Protein AF-D3D670-F1 (afdb_monomer)

Mean predicted aligned error: 2.84 Å

Solvent-accessible surface area (backbone atoms only — not comparable to full-atom values): 4053 Å² total; per-residue (Å²): 97,55,76,68,56,50,54,53,50,53,53,49,46,58,49,40,52,57,49,45,58,50,40,53,51,50,46,52,52,42,54,52,51,48,67,70,33,77,85,41,66,70,58,38,53,54,47,50,56,50,41,53,52,41,52,54,51,39,55,55,45,49,53,52,38,53,55,50,49,53,51,61,76,76,76

Sequence (75 aa):
MTSGELRAARKELSRLERALEKLERQESELHTALAEAATDHRRILALNTELQAVTAQKDSTEEQWLTLASRIEGS

Nearest PDB structures (foldseek):
  2h94-assembly1_A  TM=9.147E-01  e=3.378E-01  Homo sapiens
  7w1m-assembly1_A  TM=9.380E-01  e=8.293E-01  Homo sapiens
  6jqa-assembly1_D  TM=9.454E-01  e=1.005E+00  Onion yellows phytoplasma OY-W
  6ixg-assembly2_B  TM=5.267E-01  e=2.314E+00  Homo sapiens

Foldseek 3Di:
DDPVVLVVLVVVLVVLVVLLVVLVVVLVVLVVQLVVCVPPPVSNVVSVVVNVVSVVVNVVSVVVNVVSVVVSVVD

Radius of gyration: 16.94 Å; Cα contacts (8 Å, |Δi|>4): 39; chains: 1; bounding box: 35×14×48 Å

Structure (mmCIF, N/CA/C/O backbone):
data_AF-D3D670-F1
#
_entry.id   AF-D3D670-F1
#
loop_
_atom_site.group_PDB
_atom_site.id
_atom_site.type_symbol
_atom_site.label_atom_id
_atom_site.label_alt_id
_atom_site.label_comp_id
_atom_site.label_asym_id
_atom_site.label_entity_id
_atom_site.label_seq_id
_atom_site.pdbx_PDB_ins_code
_atom_site.Cartn_x
_atom_site.Cartn_y
_atom_site.Cartn_z
_atom_site.occupancy
_atom_site.B_iso_or_equiv
_atom_site.auth_seq_id
_atom_site.auth_comp_id
_atom_site.auth_asym_id
_atom_site.auth_atom_id
_atom_site.pdbx_PDB_model_num
ATOM 1 N N . MET A 1 1 ? -12.014 3.243 25.362 1.00 85.06 1 MET A N 1
ATOM 2 C CA . MET A 1 1 ? -12.900 3.897 24.351 1.00 85.06 1 MET A CA 1
ATOM 3 C C . MET A 1 1 ? -14.369 3.560 24.619 1.00 85.06 1 MET A C 1
ATOM 5 O O . MET A 1 1 ? -14.640 2.583 25.306 1.00 85.06 1 MET A O 1
ATOM 9 N N . THR A 1 2 ? -15.336 4.319 24.092 1.00 94.00 2 THR A N 1
ATOM 10 C CA . THR A 1 2 ? -16.753 3.896 24.094 1.00 94.00 2 THR A CA 1
ATOM 11 C C . THR A 1 2 ? -16.988 2.744 23.106 1.00 94.00 2 THR A C 1
ATOM 13 O O . THR A 1 2 ? -16.211 2.522 22.177 1.00 94.00 2 THR A O 1
ATOM 16 N N . SER A 1 3 ? -18.101 2.013 23.255 1.00 93.50 3 SER A N 1
ATOM 17 C CA . SER A 1 3 ? -18.458 0.914 22.338 1.00 93.50 3 SER A CA 1
ATOM 18 C C . SER A 1 3 ? -18.594 1.372 20.875 1.00 93.50 3 SER A C 1
ATOM 20 O O . SER A 1 3 ? -18.199 0.652 19.956 1.00 93.50 3 SER A O 1
ATOM 22 N N . GLY A 1 4 ? -19.123 2.581 20.647 1.00 96.00 4 GLY A N 1
ATOM 23 C CA . GLY A 1 4 ? -19.256 3.167 19.310 1.00 96.00 4 GLY A CA 1
ATOM 24 C C . GLY A 1 4 ? -17.904 3.511 18.6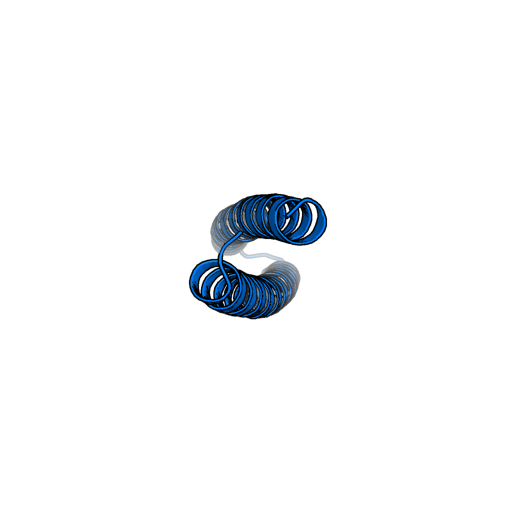84 1.00 96.00 4 GLY A C 1
ATOM 25 O O . GLY A 1 4 ? -17.646 3.138 17.540 1.00 96.00 4 GLY A O 1
ATOM 26 N N . GLU A 1 5 ? -17.018 4.143 19.455 1.00 96.19 5 GLU A N 1
ATOM 27 C CA . GLU A 1 5 ? -15.654 4.473 19.022 1.00 96.19 5 GLU A CA 1
ATOM 28 C C . GLU A 1 5 ? -14.836 3.217 18.709 1.00 96.19 5 GLU A C 1
ATOM 30 O O . GLU A 1 5 ? -14.143 3.178 17.696 1.00 96.19 5 GLU A O 1
ATOM 35 N N . LEU A 1 6 ? -14.963 2.153 19.511 1.00 96.62 6 LEU A N 1
ATOM 36 C CA . LEU A 1 6 ? -14.261 0.889 19.266 1.00 96.62 6 LEU A CA 1
ATOM 37 C C . LEU A 1 6 ? -14.705 0.224 17.954 1.00 96.62 6 LEU A C 1
ATOM 39 O O . LEU A 1 6 ? -13.878 -0.294 17.205 1.00 96.62 6 LEU A O 1
ATOM 43 N N . ARG A 1 7 ? -16.007 0.246 17.643 1.00 96.62 7 ARG A N 1
ATOM 44 C CA . ARG A 1 7 ? -16.527 -0.285 16.370 1.00 96.62 7 ARG A CA 1
ATOM 45 C C . ARG A 1 7 ? -16.032 0.526 15.176 1.00 96.62 7 ARG A C 1
ATOM 47 O O . ARG A 1 7 ? -15.647 -0.063 14.167 1.00 96.62 7 ARG A O 1
ATOM 54 N N . ALA A 1 8 ? -16.035 1.853 15.289 1.00 97.88 8 ALA A N 1
ATOM 55 C CA . ALA A 1 8 ? -15.521 2.735 14.247 1.00 97.88 8 ALA A CA 1
ATOM 56 C C . ALA A 1 8 ? -14.019 2.508 14.012 1.00 97.88 8 ALA A C 1
ATOM 58 O O . ALA A 1 8 ? -13.607 2.329 12.870 1.00 97.88 8 ALA A O 1
ATOM 59 N N . ALA A 1 9 ? -13.228 2.412 15.084 1.00 97.44 9 ALA A N 1
ATOM 60 C CA . ALA A 1 9 ? -11.794 2.153 15.009 1.00 97.44 9 ALA A CA 1
ATOM 61 C C . ALA A 1 9 ? -11.477 0.795 14.367 1.00 97.44 9 ALA A C 1
ATOM 63 O O . ALA A 1 9 ? -10.635 0.720 13.481 1.00 97.44 9 ALA A O 1
ATOM 64 N N . ARG A 1 10 ? -12.202 -0.273 14.725 1.00 97.50 10 ARG A N 1
ATOM 65 C CA . ARG A 1 10 ? -12.037 -1.590 14.080 1.00 97.50 10 ARG A CA 1
ATOM 66 C C . ARG A 1 10 ? -12.366 -1.556 12.588 1.00 97.50 10 ARG A C 1
ATOM 68 O O . ARG A 1 10 ? -11.672 -2.179 11.794 1.00 97.50 10 ARG A O 1
ATOM 75 N N . LYS A 1 11 ? -13.411 -0.818 12.198 1.00 98.44 11 LYS A N 1
ATOM 76 C CA . LYS A 1 11 ? -13.768 -0.637 10.785 1.00 98.44 11 LYS A CA 1
ATOM 77 C C . LYS A 1 11 ? -12.674 0.106 10.017 1.00 98.44 11 LYS A C 1
ATOM 79 O O . LYS A 1 11 ? -12.397 -0.258 8.877 1.00 98.44 11 LYS A O 1
ATOM 84 N N . GLU A 1 12 ? -12.084 1.130 10.624 1.00 98.50 12 GLU A N 1
ATOM 85 C CA . GLU A 1 12 ? -10.983 1.875 10.015 1.00 98.50 12 GLU A CA 1
ATOM 86 C C . GLU A 1 12 ? -9.719 1.015 9.898 1.00 98.50 12 GLU A C 1
ATOM 88 O O . GLU A 1 12 ? -9.101 0.995 8.839 1.00 98.50 12 GLU A O 1
ATOM 93 N N . LEU A 1 13 ? -9.409 0.197 10.907 1.00 98.31 13 LEU A N 1
ATOM 94 C CA . LEU A 1 13 ? -8.307 -0.765 10.845 1.00 98.31 13 LEU A CA 1
ATOM 95 C C . LEU A 1 13 ? -8.457 -1.717 9.644 1.00 98.31 13 LEU A C 1
ATOM 97 O O . LEU A 1 13 ? -7.554 -1.818 8.817 1.00 98.31 13 LEU A O 1
ATOM 101 N N . SER A 1 14 ? -9.647 -2.301 9.452 1.00 98.62 14 SER A N 1
ATOM 102 C CA . SER A 1 14 ? -9.935 -3.146 8.281 1.00 98.62 14 SER A CA 1
ATOM 103 C C . SER A 1 14 ? -9.911 -2.403 6.943 1.00 98.62 14 SER A C 1
ATOM 105 O O . SER A 1 14 ? -9.752 -3.021 5.889 1.00 98.62 14 SER A O 1
ATOM 107 N N . ARG A 1 15 ? -10.116 -1.082 6.936 1.00 98.69 15 ARG A N 1
ATOM 108 C CA . ARG A 1 15 ? -9.967 -0.263 5.726 1.00 98.69 15 ARG A CA 1
ATOM 109 C C . ARG A 1 15 ? -8.489 -0.070 5.391 1.00 98.69 15 ARG A C 1
ATOM 111 O O . ARG A 1 15 ? -8.137 -0.186 4.219 1.00 98.69 15 ARG A O 1
ATOM 118 N N . LEU A 1 16 ? -7.660 0.200 6.398 1.00 98.75 16 LEU A N 1
ATOM 119 C CA . LEU A 1 16 ? -6.213 0.352 6.255 1.00 98.75 16 LEU A CA 1
ATOM 120 C C . LEU A 1 16 ? -5.560 -0.955 5.781 1.00 98.75 16 LEU A C 1
ATOM 122 O O . LEU A 1 16 ? -4.765 -0.916 4.850 1.00 98.75 16 LEU A O 1
ATOM 126 N N . GLU A 1 17 ? -5.986 -2.112 6.298 1.00 98.69 17 GLU A N 1
ATOM 127 C CA . GLU A 1 17 ? -5.534 -3.438 5.826 1.00 98.69 17 GLU A CA 1
ATOM 128 C C . GLU A 1 17 ? -5.779 -3.627 4.324 1.00 98.69 17 GLU A C 1
ATOM 130 O O . GLU A 1 17 ? -4.866 -3.926 3.559 1.00 98.69 17 GLU A O 1
ATOM 135 N N . ARG A 1 18 ? -7.005 -3.358 3.858 1.00 98.75 18 ARG A N 1
ATOM 136 C CA . ARG A 1 18 ? -7.343 -3.458 2.426 1.00 98.75 18 ARG A CA 1
ATOM 137 C C . ARG A 1 18 ? -6.568 -2.463 1.565 1.00 98.75 18 ARG A C 1
ATOM 139 O O . ARG A 1 18 ? -6.340 -2.723 0.382 1.00 98.75 18 ARG A O 1
ATOM 146 N N . ALA A 1 19 ? -6.236 -1.296 2.118 1.00 98.69 19 ALA A N 1
ATOM 147 C CA . ALA A 1 19 ? -5.421 -0.307 1.428 1.00 98.69 19 ALA A CA 1
ATOM 148 C C . ALA A 1 19 ? -3.978 -0.805 1.275 1.00 98.69 19 ALA A C 1
ATOM 150 O O . ALA A 1 19 ? -3.454 -0.742 0.165 1.00 98.69 19 ALA A O 1
ATOM 151 N N . LEU A 1 20 ? -3.389 -1.373 2.333 1.00 98.75 20 LEU A N 1
ATOM 152 C CA . LEU A 1 20 ? -2.068 -2.007 2.295 1.00 98.75 20 LEU A CA 1
ATOM 153 C C . LEU A 1 20 ? -2.016 -3.135 1.260 1.00 98.75 20 LEU A C 1
ATOM 155 O O . LEU A 1 20 ? -1.180 -3.080 0.366 1.00 98.75 20 LEU A O 1
ATOM 159 N N . GLU A 1 21 ? -2.976 -4.066 1.268 1.00 98.69 21 GLU A N 1
ATOM 160 C CA . GLU A 1 21 ? -3.042 -5.148 0.267 1.00 98.69 21 GLU A CA 1
ATOM 161 C C . GLU A 1 21 ? -3.092 -4.622 -1.177 1.00 98.69 21 GLU A C 1
ATOM 163 O O . GLU A 1 21 ? -2.577 -5.233 -2.116 1.00 98.69 21 GLU A O 1
ATOM 168 N N . LYS A 1 22 ? -3.776 -3.493 -1.397 1.00 98.75 22 LYS A N 1
ATOM 169 C CA . LYS A 1 22 ? -3.833 -2.870 -2.720 1.00 98.75 22 LYS A CA 1
ATOM 170 C C . LYS A 1 22 ? -2.488 -2.258 -3.099 1.00 98.75 22 LYS A C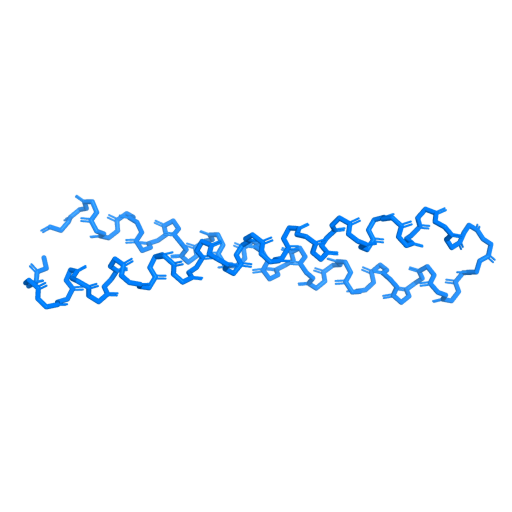 1
ATOM 172 O O . LYS A 1 22 ? -2.074 -2.440 -4.241 1.00 98.75 22 LYS A O 1
ATOM 177 N N . LEU A 1 23 ? -1.842 -1.555 -2.175 1.00 98.75 23 LEU A N 1
ATOM 178 C CA . LEU A 1 23 ? -0.535 -0.938 -2.399 1.00 98.75 23 LEU A CA 1
ATOM 179 C C . LEU A 1 23 ? 0.539 -1.999 -2.656 1.00 98.75 23 LEU A C 1
ATOM 181 O O . LEU A 1 23 ? 1.336 -1.830 -3.567 1.00 98.75 23 LEU A O 1
ATOM 185 N N . GLU A 1 24 ? 0.498 -3.131 -1.953 1.00 98.56 24 GLU A N 1
ATOM 186 C CA . GLU A 1 24 ? 1.393 -4.271 -2.194 1.00 98.56 24 GLU A CA 1
ATOM 187 C C . GLU A 1 24 ? 1.231 -4.865 -3.596 1.00 98.56 24 GLU A C 1
ATOM 189 O O . GLU A 1 24 ? 2.220 -5.151 -4.273 1.00 98.56 24 GLU A O 1
ATOM 194 N N . ARG A 1 25 ? -0.013 -5.017 -4.075 1.00 98.69 25 ARG A N 1
ATOM 195 C CA . ARG A 1 25 ? -0.255 -5.448 -5.462 1.00 98.69 25 ARG A CA 1
ATOM 196 C C . ARG A 1 25 ? 0.308 -4.445 -6.467 1.00 98.69 25 ARG A C 1
ATOM 198 O O . ARG A 1 25 ? 0.979 -4.855 -7.405 1.00 98.69 25 ARG A O 1
ATOM 205 N N . GLN A 1 26 ? 0.079 -3.150 -6.248 1.00 98.62 26 GLN A N 1
ATOM 206 C CA . GLN A 1 26 ? 0.603 -2.095 -7.122 1.00 98.62 26 GLN A CA 1
ATOM 207 C C . GLN A 1 26 ? 2.138 -2.074 -7.134 1.00 98.62 26 GLN A C 1
ATOM 209 O O . GLN A 1 26 ? 2.741 -2.000 -8.198 1.00 98.62 26 GLN A O 1
ATOM 214 N N . GLU A 1 27 ? 2.776 -2.202 -5.971 1.00 98.62 27 GLU A N 1
ATOM 215 C CA . GLU A 1 27 ? 4.232 -2.306 -5.831 1.00 98.62 27 GLU A CA 1
ATOM 216 C C . GLU A 1 27 ? 4.786 -3.501 -6.627 1.00 98.62 27 GLU A C 1
ATOM 218 O O . GLU A 1 27 ? 5.744 -3.360 -7.390 1.00 98.62 27 GLU A O 1
ATOM 223 N N . SER A 1 28 ? 4.140 -4.668 -6.532 1.00 98.50 28 SER A N 1
ATOM 224 C CA . SER A 1 28 ? 4.523 -5.869 -7.287 1.00 98.50 28 SER A CA 1
ATOM 225 C C . SER A 1 28 ? 4.364 -5.705 -8.807 1.00 98.50 28 SER A C 1
ATOM 227 O O . SER A 1 28 ? 5.249 -6.104 -9.574 1.00 98.50 28 SER A O 1
ATOM 229 N N . GLU A 1 29 ? 3.268 -5.089 -9.254 1.00 98.38 29 GLU A N 1
ATOM 230 C CA . GLU A 1 29 ? 3.031 -4.772 -10.668 1.00 98.38 29 GLU A CA 1
ATOM 231 C C . GLU A 1 29 ? 4.094 -3.801 -11.205 1.00 98.38 29 GLU A C 1
ATOM 233 O O . GLU A 1 29 ? 4.642 -4.019 -12.288 1.00 98.38 29 GLU A O 1
ATOM 238 N N . LEU A 1 30 ? 4.458 -2.778 -10.426 1.00 98.38 30 LEU A N 1
ATOM 239 C CA . LEU A 1 30 ? 5.496 -1.810 -10.786 1.00 98.38 30 LEU A CA 1
ATOM 240 C C . LEU A 1 30 ? 6.882 -2.448 -10.870 1.00 98.38 30 LEU A C 1
ATOM 242 O O . LEU A 1 30 ? 7.619 -2.179 -11.819 1.00 98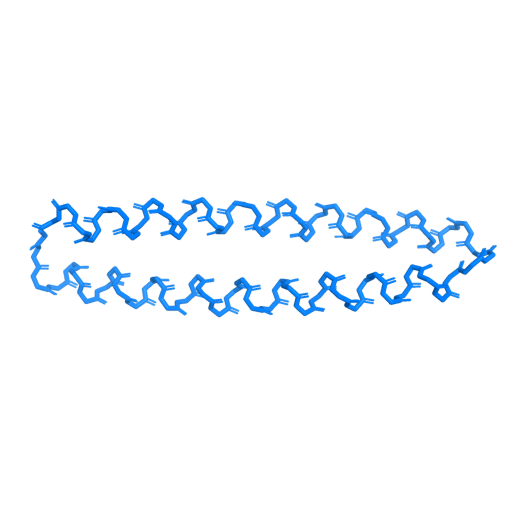.38 30 LEU A O 1
ATOM 246 N N . HIS A 1 31 ? 7.229 -3.333 -9.935 1.00 97.81 31 HIS A N 1
ATOM 247 C CA . HIS A 1 31 ? 8.474 -4.099 -10.012 1.00 97.81 31 HIS A CA 1
ATOM 248 C C . HIS A 1 31 ? 8.541 -4.971 -11.268 1.00 97.81 31 HIS A C 1
ATOM 250 O O . HIS A 1 31 ? 9.585 -5.027 -11.923 1.00 97.81 31 HIS A O 1
ATOM 256 N N . THR A 1 32 ? 7.427 -5.604 -11.639 1.00 97.81 32 THR A N 1
ATOM 257 C CA . THR A 1 32 ? 7.335 -6.391 -12.876 1.00 97.81 32 THR A CA 1
ATOM 258 C C . THR A 1 32 ? 7.528 -5.495 -14.101 1.00 97.81 32 THR A C 1
ATOM 260 O O . THR A 1 32 ? 8.370 -5.776 -14.952 1.00 97.81 32 THR A O 1
ATOM 263 N N . ALA A 1 33 ? 6.835 -4.355 -14.153 1.00 97.00 33 ALA A N 1
ATOM 264 C CA . ALA A 1 33 ? 6.957 -3.399 -15.250 1.00 97.00 33 ALA A CA 1
ATOM 265 C C . ALA A 1 33 ? 8.374 -2.804 -15.373 1.00 97.00 33 ALA A C 1
ATOM 267 O O . ALA A 1 33 ? 8.842 -2.562 -16.487 1.00 97.00 33 ALA A O 1
ATOM 268 N N . LEU A 1 34 ? 9.068 -2.575 -14.251 1.00 96.12 34 LEU A N 1
ATOM 269 C CA . LEU A 1 34 ? 10.464 -2.127 -14.231 1.00 96.12 34 LEU A CA 1
ATOM 270 C C . LEU A 1 34 ? 11.397 -3.173 -14.842 1.00 96.12 34 LEU A C 1
ATOM 272 O O . LEU A 1 34 ? 12.259 -2.818 -15.645 1.00 96.12 34 LEU A O 1
ATOM 276 N N . ALA A 1 35 ? 11.206 -4.450 -14.500 1.00 94.75 35 ALA A N 1
ATOM 277 C CA . ALA A 1 35 ? 11.986 -5.547 -15.067 1.00 94.75 35 ALA A CA 1
ATOM 278 C C . ALA A 1 35 ? 11.773 -5.687 -16.588 1.00 94.75 35 ALA A C 1
ATOM 280 O O . ALA A 1 35 ? 12.714 -5.991 -17.320 1.00 94.75 35 ALA A O 1
ATOM 281 N N . GLU A 1 36 ? 10.561 -5.411 -17.078 1.00 95.56 36 GLU A N 1
ATOM 282 C CA . GLU A 1 36 ? 10.225 -5.441 -18.509 1.00 95.56 36 GLU A CA 1
ATOM 283 C C . GLU A 1 36 ? 10.742 -4.223 -19.294 1.00 95.56 36 GLU A C 1
ATOM 285 O O . GLU A 1 36 ? 10.980 -4.313 -20.499 1.00 95.56 36 GLU A O 1
ATOM 290 N N . ALA A 1 37 ? 10.947 -3.075 -18.643 1.00 93.56 37 ALA A N 1
ATOM 291 C CA . ALA A 1 37 ? 11.338 -1.819 -19.289 1.00 93.56 37 ALA A CA 1
ATOM 292 C C . ALA A 1 37 ? 12.840 -1.728 -19.650 1.00 93.56 37 ALA A C 1
ATOM 294 O O . ALA A 1 37 ? 13.347 -0.625 -19.842 1.00 93.56 37 ALA A O 1
ATOM 295 N N . ALA A 1 38 ? 13.543 -2.864 -19.771 1.00 81.94 38 ALA A N 1
ATOM 296 C CA . ALA A 1 38 ? 15.006 -3.024 -19.731 1.00 81.94 38 ALA A CA 1
ATOM 297 C C . ALA A 1 38 ? 15.861 -2.034 -20.556 1.00 81.94 38 ALA A C 1
ATOM 299 O O . ALA A 1 38 ? 17.015 -1.794 -20.204 1.00 81.94 38 ALA A O 1
ATOM 300 N N . THR A 1 39 ? 15.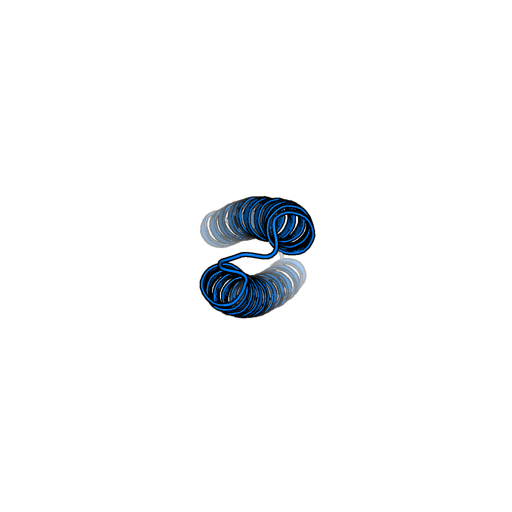342 -1.452 -21.64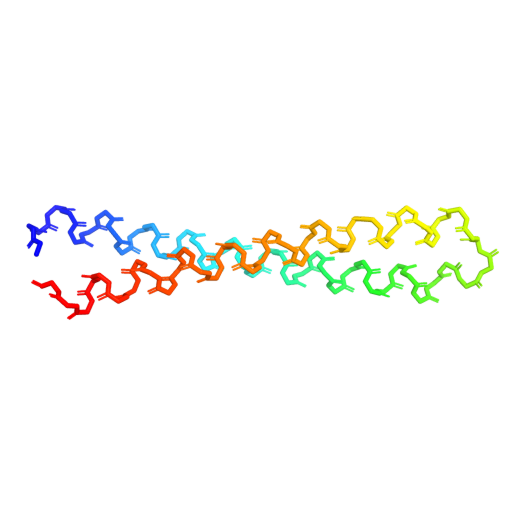1 1.00 89.69 39 THR A N 1
ATOM 301 C CA . THR A 1 39 ? 16.074 -0.489 -22.489 1.00 89.69 39 THR A CA 1
ATOM 302 C C . THR A 1 39 ? 15.397 0.878 -22.618 1.00 89.69 39 THR A C 1
ATOM 304 O O . THR A 1 39 ? 15.969 1.789 -23.217 1.00 89.69 39 THR A O 1
ATOM 307 N N . ASP A 1 40 ? 14.213 1.067 -22.030 1.00 95.94 40 ASP A N 1
ATOM 308 C CA . ASP 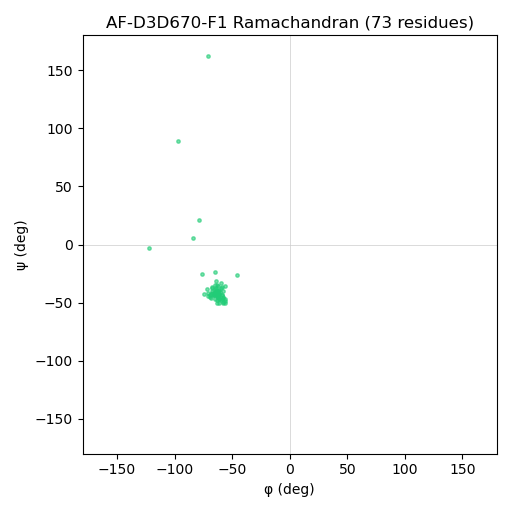A 1 40 ? 13.486 2.335 -22.064 1.00 95.94 40 ASP A CA 1
ATOM 309 C C . ASP A 1 40 ? 13.754 3.138 -20.788 1.00 95.94 40 ASP A C 1
ATOM 311 O O . ASP A 1 40 ? 13.030 3.068 -19.794 1.00 95.94 40 ASP A O 1
ATOM 315 N N . HIS A 1 41 ? 14.813 3.946 -20.833 1.00 93.00 41 HIS A N 1
ATOM 316 C CA . HIS A 1 41 ? 15.224 4.767 -19.698 1.00 93.00 41 HIS A CA 1
ATOM 317 C C . HIS A 1 41 ? 14.139 5.757 -19.242 1.00 93.00 41 HIS A C 1
ATOM 319 O O . HIS A 1 41 ? 14.012 6.020 -18.048 1.00 93.00 41 HIS A O 1
ATOM 325 N N . ARG A 1 42 ? 13.321 6.291 -20.163 1.00 96.00 42 ARG A N 1
ATOM 326 C CA . ARG A 1 42 ? 12.240 7.222 -19.795 1.00 96.00 42 ARG A CA 1
ATOM 327 C C . ARG A 1 42 ? 11.141 6.497 -19.032 1.00 96.00 42 ARG A C 1
ATOM 329 O O . ARG A 1 42 ? 10.677 7.004 -18.013 1.00 96.00 42 ARG A O 1
ATOM 336 N N . ARG A 1 43 ? 10.763 5.306 -19.497 1.00 96.56 43 ARG A N 1
ATOM 337 C CA . ARG A 1 43 ? 9.794 4.454 -18.807 1.00 96.56 43 ARG A CA 1
ATOM 338 C C . ARG A 1 43 ? 10.313 4.004 -17.442 1.00 96.56 43 ARG A C 1
ATOM 340 O O . ARG A 1 43 ? 9.561 4.084 -16.478 1.00 96.56 43 ARG A O 1
ATOM 347 N N . ILE A 1 44 ? 11.586 3.617 -17.332 1.00 97.06 44 ILE A N 1
ATOM 348 C CA . ILE A 1 44 ? 12.214 3.251 -16.048 1.00 97.06 44 ILE A CA 1
ATOM 349 C C . ILE A 1 44 ? 12.131 4.404 -15.040 1.00 97.06 44 ILE A C 1
ATOM 351 O O . ILE A 1 44 ? 11.762 4.183 -13.890 1.00 97.06 44 ILE A O 1
ATOM 355 N N . LEU A 1 45 ? 12.446 5.638 -15.452 1.00 97.50 45 LEU A N 1
ATOM 356 C CA . LEU A 1 45 ? 12.365 6.800 -14.561 1.00 97.50 45 LEU A CA 1
ATOM 357 C C . LEU A 1 45 ? 10.933 7.049 -14.072 1.00 97.50 45 LEU A C 1
ATOM 359 O O . LEU A 1 45 ? 10.733 7.242 -12.876 1.00 97.50 45 LEU A O 1
ATOM 363 N N . ALA A 1 46 ? 9.947 6.994 -14.972 1.00 97.81 46 ALA A N 1
ATOM 364 C CA . ALA A 1 46 ? 8.542 7.171 -14.609 1.00 97.81 46 ALA A CA 1
ATOM 365 C C . ALA A 1 46 ? 8.058 6.090 -13.626 1.00 97.81 46 ALA A C 1
ATOM 367 O O . ALA A 1 46 ? 7.473 6.417 -12.595 1.00 97.81 46 ALA A O 1
ATOM 368 N N . LEU A 1 47 ? 8.367 4.820 -13.904 1.00 98.19 47 LEU A N 1
ATOM 369 C CA . LEU A 1 47 ? 8.005 3.695 -13.039 1.00 98.19 47 LEU A CA 1
ATOM 370 C C . LEU A 1 47 ? 8.687 3.776 -11.667 1.00 98.19 47 LEU A C 1
ATOM 372 O O . LEU A 1 47 ? 8.059 3.469 -10.661 1.00 98.19 47 LEU A O 1
ATOM 376 N N . ASN A 1 48 ? 9.942 4.230 -11.598 1.00 97.75 48 ASN A N 1
ATOM 377 C CA . ASN A 1 48 ? 10.628 4.444 -10.322 1.00 97.75 48 ASN A CA 1
ATOM 378 C C 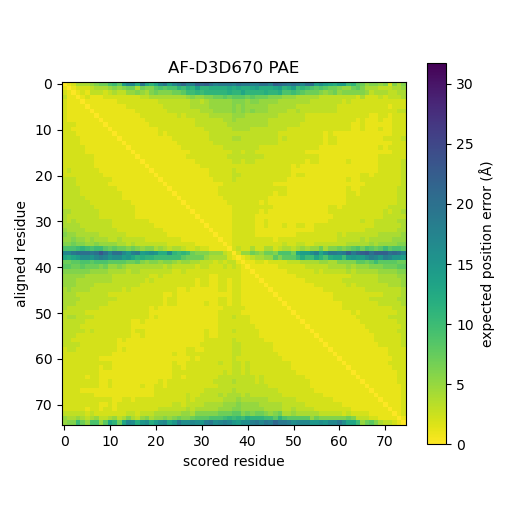. ASN A 1 48 ? 9.970 5.552 -9.491 1.00 97.75 48 ASN A C 1
ATOM 380 O O . ASN A 1 48 ? 9.839 5.400 -8.280 1.00 97.75 48 ASN A O 1
ATOM 384 N N . THR A 1 49 ? 9.548 6.655 -10.117 1.00 98.50 49 THR A N 1
ATOM 385 C CA . THR A 1 49 ? 8.806 7.713 -9.414 1.00 98.50 49 THR A CA 1
ATOM 386 C C . THR A 1 49 ? 7.481 7.189 -8.864 1.00 98.50 49 THR A C 1
ATOM 388 O O . THR A 1 49 ? 7.128 7.491 -7.726 1.00 98.50 49 THR A O 1
ATOM 391 N N . GLU A 1 50 ? 6.762 6.378 -9.641 1.00 98.44 50 GLU A N 1
ATOM 392 C CA . GLU A 1 50 ? 5.515 5.762 -9.187 1.00 98.44 50 GLU A CA 1
ATOM 393 C C . GLU A 1 50 ? 5.754 4.768 -8.042 1.00 98.44 50 GLU A C 1
ATOM 395 O O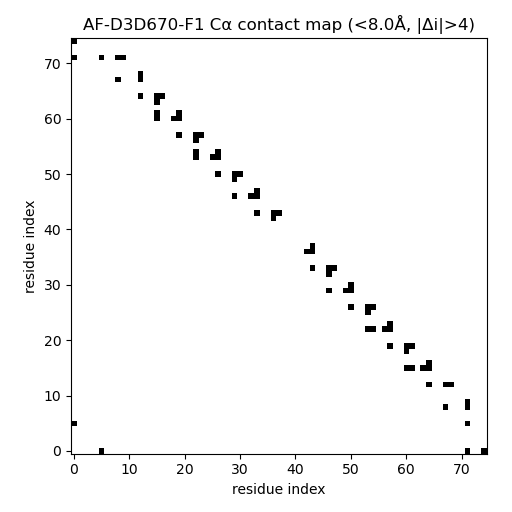 . GLU A 1 50 ? 5.059 4.823 -7.029 1.00 98.44 50 GLU A O 1
ATOM 400 N N . LEU A 1 51 ? 6.789 3.930 -8.151 1.00 98.62 51 LEU A N 1
ATOM 401 C CA . LEU A 1 51 ? 7.181 2.986 -7.107 1.00 98.62 51 LEU A CA 1
ATOM 402 C C . LEU A 1 51 ? 7.511 3.708 -5.797 1.00 98.62 51 LEU A C 1
ATOM 404 O O . LEU A 1 51 ? 6.985 3.345 -4.753 1.00 98.62 51 LEU A O 1
ATOM 408 N N . GLN A 1 52 ? 8.305 4.781 -5.855 1.00 98.62 52 GLN A N 1
ATOM 409 C CA . GLN A 1 52 ? 8.620 5.596 -4.678 1.00 98.62 52 GLN A CA 1
ATOM 410 C C . GLN A 1 52 ? 7.362 6.168 -4.014 1.00 98.62 52 GLN A C 1
ATOM 412 O O . GLN A 1 52 ? 7.272 6.188 -2.787 1.00 98.62 52 GLN A O 1
ATOM 417 N N . ALA A 1 53 ? 6.383 6.614 -4.805 1.00 98.69 53 ALA A N 1
ATOM 418 C CA . ALA A 1 53 ? 5.120 7.115 -4.277 1.00 98.69 53 ALA A CA 1
ATOM 419 C C . ALA A 1 53 ? 4.289 6.004 -3.612 1.00 98.69 53 ALA A C 1
ATOM 421 O O . ALA A 1 53 ? 3.731 6.225 -2.536 1.00 98.69 53 ALA A O 1
ATOM 422 N N . VAL A 1 54 ? 4.227 4.810 -4.215 1.00 98.69 54 VAL A N 1
ATOM 423 C CA . VAL A 1 54 ? 3.512 3.655 -3.647 1.00 98.69 54 VAL A CA 1
ATOM 424 C C . VAL A 1 54 ? 4.160 3.194 -2.343 1.00 98.69 54 VAL A C 1
ATOM 426 O O . VAL A 1 54 ? 3.446 3.026 -1.356 1.00 98.69 54 VAL A O 1
ATOM 429 N N . THR A 1 55 ? 5.488 3.059 -2.301 1.00 98.62 55 THR A N 1
ATOM 430 C CA . THR A 1 55 ? 6.218 2.679 -1.083 1.00 98.62 55 THR A CA 1
ATOM 431 C C . THR A 1 55 ? 6.005 3.712 0.027 1.00 98.62 55 THR A C 1
ATOM 433 O O . THR A 1 55 ? 5.603 3.347 1.126 1.00 98.62 55 THR A O 1
ATOM 436 N N . ALA A 1 56 ? 6.132 5.013 -0.265 1.00 98.75 56 ALA A N 1
ATOM 437 C CA . ALA A 1 56 ? 5.886 6.061 0.732 1.00 98.75 56 ALA A CA 1
ATOM 438 C C . ALA A 1 56 ? 4.438 6.054 1.260 1.00 98.75 56 ALA A C 1
ATOM 440 O O . ALA A 1 56 ? 4.191 6.260 2.451 1.00 98.75 56 ALA A O 1
ATOM 441 N N . GLN A 1 57 ? 3.458 5.801 0.386 1.00 98.69 57 GLN A N 1
ATOM 442 C CA . GLN A 1 57 ? 2.061 5.683 0.795 1.00 98.69 57 GLN A CA 1
ATOM 443 C C . GLN A 1 57 ? 1.825 4.433 1.652 1.00 98.69 57 GLN A C 1
ATOM 445 O O . GLN A 1 57 ? 1.026 4.486 2.590 1.00 98.69 57 GLN A O 1
ATOM 450 N N . LYS A 1 58 ? 2.495 3.320 1.343 1.00 98.69 58 LYS A N 1
ATOM 451 C CA . LYS A 1 58 ? 2.434 2.079 2.121 1.00 98.69 58 LYS A CA 1
ATOM 452 C C . LYS A 1 58 ? 2.983 2.298 3.528 1.00 98.69 58 LYS A C 1
ATOM 454 O O . LYS A 1 58 ? 2.236 2.056 4.471 1.00 98.69 58 LYS A O 1
ATOM 459 N N . ASP A 1 59 ? 4.167 2.892 3.658 1.00 98.69 59 ASP A N 1
ATOM 460 C CA . ASP A 1 59 ? 4.782 3.221 4.953 1.00 98.69 59 ASP A CA 1
ATOM 461 C C . ASP A 1 59 ? 3.855 4.099 5.813 1.00 98.69 59 ASP A C 1
ATOM 463 O O . ASP A 1 59 ? 3.581 3.800 6.974 1.00 98.69 59 ASP A O 1
ATOM 467 N N . SER A 1 60 ? 3.282 5.155 5.223 1.00 98.69 60 SER A N 1
ATOM 468 C CA . SER A 1 60 ? 2.337 6.028 5.933 1.00 98.69 60 SER A CA 1
ATOM 469 C C . SER A 1 60 ? 1.042 5.309 6.331 1.00 98.69 60 SER A C 1
ATOM 471 O O . SER A 1 60 ? 0.452 5.605 7.373 1.00 98.69 60 SER A O 1
ATOM 473 N N . THR A 1 61 ? 0.562 4.379 5.504 1.00 98.69 61 THR A N 1
ATOM 474 C CA . THR A 1 61 ? -0.648 3.596 5.799 1.00 98.69 61 THR A CA 1
ATOM 475 C C . THR A 1 61 ? -0.379 2.590 6.918 1.00 98.69 61 THR A C 1
ATOM 477 O O . THR A 1 61 ? -1.228 2.407 7.791 1.00 98.69 61 THR A O 1
ATOM 480 N N . GLU A 1 62 ? 0.806 1.981 6.933 1.00 98.69 62 GLU A N 1
ATOM 481 C CA . GLU A 1 62 ? 1.251 1.066 7.982 1.00 98.69 62 GLU A CA 1
ATOM 482 C C . GLU A 1 62 ? 1.427 1.794 9.319 1.00 98.69 62 GLU A C 1
ATOM 484 O O . GLU A 1 62 ? 0.918 1.332 10.338 1.00 98.69 62 GLU A O 1
ATOM 489 N N . GLU A 1 63 ? 2.030 2.986 9.328 1.00 98.69 63 GLU A N 1
ATOM 490 C CA . GLU A 1 63 ? 2.143 3.812 10.537 1.00 98.69 63 GLU A CA 1
ATOM 491 C C . GLU A 1 63 ? 0.764 4.163 11.121 1.00 98.69 63 GLU A C 1
ATOM 493 O O . GLU A 1 63 ? 0.541 4.074 12.336 1.00 98.69 63 GLU A O 1
ATOM 498 N N . GLN A 1 64 ? -0.192 4.526 10.260 1.00 98.62 64 GLN A N 1
ATOM 499 C CA . GLN A 1 64 ? -1.576 4.780 10.667 1.00 98.62 64 GLN A CA 1
ATOM 500 C C . GLN A 1 64 ? -2.237 3.522 11.236 1.00 98.62 64 GLN A C 1
ATOM 502 O O . GLN A 1 64 ? -2.920 3.604 12.261 1.00 98.62 64 GLN A O 1
ATOM 507 N N . TRP A 1 65 ? -2.020 2.368 10.598 1.00 98.69 65 TRP A N 1
ATOM 508 C CA . TRP A 1 65 ? -2.539 1.083 11.057 1.00 98.69 65 TRP A CA 1
ATOM 509 C C . TRP A 1 65 ? -1.983 0.731 12.438 1.00 98.69 65 TRP A C 1
ATOM 511 O O . TRP A 1 65 ? -2.767 0.487 13.355 1.00 98.69 65 TRP A O 1
ATOM 521 N N . LEU A 1 66 ? -0.661 0.807 12.623 1.00 98.50 66 LEU A N 1
AT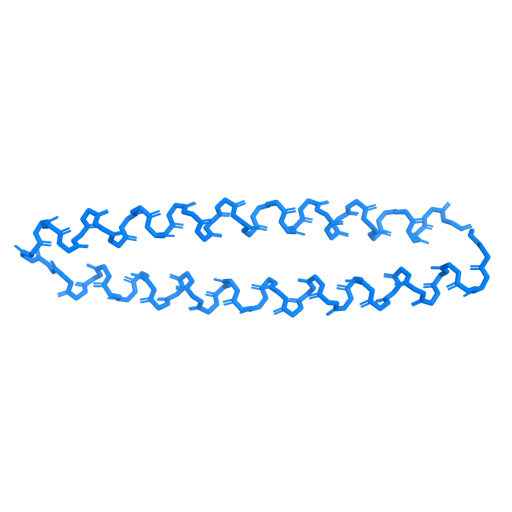OM 522 C CA . LEU A 1 66 ? 0.017 0.526 13.893 1.00 98.50 66 LEU A CA 1
ATOM 523 C C . LEU A 1 66 ? -0.473 1.462 14.996 1.00 98.50 66 LEU A C 1
ATOM 525 O O . LEU A 1 66 ? -0.866 1.014 16.072 1.00 98.50 66 LEU A O 1
ATOM 529 N N . THR A 1 67 ? -0.535 2.762 14.706 1.00 98.31 67 THR A N 1
ATOM 530 C CA . THR A 1 67 ? -1.027 3.768 15.652 1.00 98.31 67 THR A CA 1
ATOM 531 C C . THR A 1 67 ? -2.463 3.476 16.089 1.00 98.31 67 THR A C 1
ATOM 533 O O . THR A 1 67 ? -2.797 3.601 17.270 1.00 98.31 67 THR A O 1
ATOM 536 N N . LEU A 1 68 ? -3.337 3.098 15.153 1.00 98.19 68 LEU A N 1
ATOM 537 C CA . LEU A 1 68 ? -4.732 2.784 15.450 1.00 98.19 68 LEU A CA 1
ATOM 538 C C . LEU A 1 68 ? -4.875 1.462 16.213 1.00 98.19 68 LEU A C 1
ATOM 540 O O . LEU A 1 68 ? -5.643 1.409 17.174 1.00 98.19 68 LEU A O 1
ATOM 544 N N . ALA A 1 69 ? -4.123 0.430 15.829 1.00 97.94 69 ALA A N 1
ATOM 545 C CA . ALA A 1 69 ? -4.077 -0.854 16.521 1.00 97.94 69 ALA A CA 1
ATOM 546 C C . ALA A 1 69 ? -3.646 -0.673 17.983 1.00 97.94 69 ALA A C 1
ATOM 548 O O . ALA A 1 69 ? -4.377 -1.076 18.887 1.00 97.94 69 ALA A O 1
ATOM 549 N N . SER A 1 70 ? -2.549 0.054 18.233 1.00 97.62 70 SER A N 1
ATOM 550 C CA . SER A 1 70 ? -2.084 0.347 19.595 1.00 97.62 70 SER A CA 1
ATOM 551 C C . SER A 1 70 ? -3.116 1.120 20.422 1.00 97.62 70 SER A C 1
ATOM 553 O O . SER A 1 70 ? -3.289 0.850 21.609 1.00 97.62 70 SER A O 1
ATOM 555 N N . ARG A 1 71 ? -3.851 2.063 19.813 1.00 96.56 71 ARG A N 1
ATOM 556 C CA . ARG A 1 71 ? -4.947 2.777 20.498 1.00 96.56 71 ARG A CA 1
ATOM 557 C C . ARG A 1 71 ? -6.101 1.852 20.876 1.00 96.56 71 ARG A C 1
ATOM 559 O O . ARG A 1 71 ? -6.692 2.049 21.932 1.00 96.56 71 ARG A O 1
ATOM 566 N N . ILE A 1 72 ? -6.436 0.883 20.021 1.00 96.81 72 ILE A N 1
ATOM 567 C CA . ILE A 1 72 ? -7.482 -0.114 20.289 1.00 96.81 72 ILE A CA 1
ATOM 568 C C . ILE A 1 72 ? -7.048 -1.062 21.413 1.00 96.81 72 ILE A C 1
ATOM 570 O O . ILE A 1 72 ? -7.861 -1.374 22.278 1.00 96.81 72 ILE A O 1
ATOM 574 N N . GLU A 1 73 ? -5.796 -1.518 21.409 1.00 94.62 73 GLU A N 1
ATOM 575 C CA . GLU A 1 73 ? -5.255 -2.423 22.433 1.00 94.62 73 GLU A CA 1
ATOM 576 C C . GLU A 1 73 ? -5.138 -1.754 23.809 1.00 94.62 73 GLU A C 1
ATOM 578 O O . GLU A 1 73 ? -5.395 -2.393 24.827 1.00 94.62 73 GLU A O 1
ATOM 583 N N . GLY A 1 74 ? -4.791 -0.464 23.845 1.00 91.69 74 GLY A N 1
ATOM 584 C CA . GLY A 1 74 ? -4.668 0.315 25.081 1.00 91.69 74 GLY A CA 1
ATOM 585 C C . GLY A 1 74 ? -5.973 0.919 25.619 1.00 91.69 74 GLY A C 1
ATOM 586 O O . GLY A 1 74 ? -5.917 1.715 26.556 1.00 91.69 74 GLY A O 1
ATOM 587 N N . SER A 1 75 ? -7.124 0.609 25.011 1.00 83.00 75 SER A N 1
ATOM 588 C CA . SER A 1 75 ? -8.430 1.250 25.253 1.00 83.00 75 SER A CA 1
ATOM 589 C C . SER A 1 75 ? -9.342 0.466 26.187 1.00 83.00 75 SER A C 1
ATOM 591 O O . SER A 1 75 ? -9.948 1.141 27.050 1.00 83.00 75 SER A O 1
#

pLDDT: mean 96.9, std 3.31, range [81.94, 98.75]

Secondary structure (DSSP, 8-state):
--HHHHHHHHHHHHHHHHHHHHHHHHHHHHHHHHHHTTT-HHHHHHHHHHHHHHHHHHHHHHHHHHHHHHHHHT-